Protein AF-A0A318HGS6-F1 (afdb_monomer_lite)

Sequence (85 aa):
MTTGSGNLNVRAQPSTSAQLLGTIRNGTKIVITCFVHGQVFVGGPFGGSSDIWNKREGAGYVTDRMLDTGSDEPVVPPCPAADAR

InterPro domains:
  IPR003646 SH3-like domain, bacterial-type [PF08239] (6-38)

Structure (mmCIF, N/CA/C/O backbone):
data_AF-A0A318HGS6-F1
#
_entry.id   AF-A0A318HGS6-F1
#
loop_
_atom_site.group_PDB
_atom_site.id
_atom_site.type_symbol
_atom_site.label_atom_id
_atom_site.label_alt_id
_atom_site.label_comp_id
_atom_site.label_asym_id
_atom_site.label_entity_id
_atom_site.label_seq_id
_atom_site.pdbx_PDB_ins_code
_atom_site.Cartn_x
_atom_site.Cartn_y
_atom_site.Cartn_z
_atom_site.occupancy
_atom_site.B_iso_or_equiv
_atom_site.auth_seq_id
_atom_site.auth_comp_id
_atom_site.auth_asym_id
_atom_site.auth_atom_id
_atom_site.pdbx_PDB_model_num
ATOM 1 N N . MET A 1 1 ? 3.885 7.465 9.203 1.00 54.22 1 MET A N 1
ATOM 2 C CA . MET A 1 1 ? 3.598 7.372 7.764 1.00 54.22 1 MET A CA 1
ATOM 3 C C . MET A 1 1 ? 2.403 8.244 7.416 1.00 54.22 1 MET A C 1
ATOM 5 O O . MET A 1 1 ? 1.347 8.090 8.029 1.00 54.22 1 MET A O 1
ATOM 9 N N . THR A 1 2 ? 2.578 9.169 6.486 1.00 55.69 2 THR A N 1
ATOM 10 C CA . THR A 1 2 ? 1.526 9.913 5.792 1.00 55.69 2 THR A CA 1
ATOM 11 C C . THR A 1 2 ? 1.323 9.309 4.408 1.00 55.69 2 THR A C 1
ATOM 13 O O . THR A 1 2 ? 2.157 8.571 3.906 1.00 55.69 2 THR A O 1
ATOM 16 N N . THR A 1 3 ? 0.187 9.552 3.778 1.00 58.47 3 THR A N 1
ATOM 17 C CA . THR A 1 3 ? -0.019 9.187 2.371 1.00 58.47 3 THR A CA 1
ATOM 18 C C . THR A 1 3 ? 0.556 10.305 1.493 1.00 58.47 3 THR A C 1
ATOM 20 O O . THR A 1 3 ? 0.442 11.475 1.860 1.00 58.47 3 THR A O 1
ATOM 23 N N . GLY A 1 4 ? 1.216 9.983 0.377 1.00 58.84 4 GLY A N 1
ATOM 24 C CA . GLY A 1 4 ? 1.721 10.976 -0.581 1.00 58.84 4 GLY A CA 1
ATOM 25 C C . GLY A 1 4 ? 0.609 11.513 -1.501 1.00 58.84 4 GLY A C 1
ATOM 26 O O . GLY A 1 4 ? -0.554 11.151 -1.315 1.00 58.84 4 GLY A O 1
ATOM 27 N N . SER A 1 5 ? 0.921 12.439 -2.422 1.00 57.34 5 SER A N 1
ATOM 28 C CA . SER A 1 5 ? -0.093 13.254 -3.123 1.00 57.34 5 SER A CA 1
ATOM 29 C C . SER A 1 5 ? -1.231 12.418 -3.743 1.00 57.34 5 SER A C 1
ATOM 31 O O . SER A 1 5 ? -1.008 11.460 -4.482 1.00 57.34 5 SER A O 1
ATOM 33 N N . GLY A 1 6 ? -2.475 12.785 -3.410 1.00 67.19 6 GLY A N 1
ATOM 34 C CA . GLY A 1 6 ? -3.690 12.059 -3.802 1.00 67.19 6 GLY A CA 1
ATOM 35 C C . GLY A 1 6 ? -4.282 11.159 -2.708 1.00 67.19 6 GLY A C 1
ATOM 36 O O . GLY A 1 6 ? -3.751 11.029 -1.606 1.00 67.19 6 GLY A O 1
ATOM 37 N N . ASN A 1 7 ? -5.443 10.565 -2.998 1.00 74.69 7 ASN A N 1
ATOM 38 C CA . ASN A 1 7 ? -6.081 9.596 -2.105 1.00 74.69 7 ASN A CA 1
ATOM 39 C C . ASN A 1 7 ? -5.403 8.225 -2.247 1.00 74.69 7 ASN A C 1
ATOM 41 O O . ASN A 1 7 ? -5.202 7.735 -3.358 1.00 74.69 7 ASN A O 1
ATOM 45 N N . LEU A 1 8 ? -5.094 7.582 -1.123 1.00 84.00 8 LEU A N 1
ATOM 46 C CA . LEU A 1 8 ? -4.523 6.240 -1.085 1.00 84.00 8 LEU A CA 1
ATOM 47 C C . LEU A 1 8 ? -5.626 5.185 -1.145 1.00 84.00 8 LE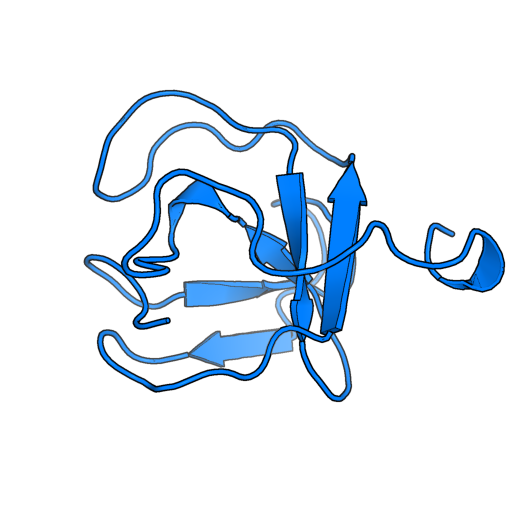U A C 1
ATOM 49 O O . LEU A 1 8 ? -6.463 5.095 -0.249 1.00 84.00 8 LEU A O 1
ATOM 53 N N . ASN A 1 9 ? -5.602 4.358 -2.183 1.00 89.62 9 ASN A N 1
ATOM 54 C CA . ASN A 1 9 ? -6.551 3.263 -2.356 1.00 89.62 9 ASN A CA 1
ATOM 55 C C . ASN A 1 9 ? -6.221 2.088 -1.429 1.00 89.62 9 ASN A C 1
ATOM 57 O O . ASN A 1 9 ? -5.103 1.576 -1.455 1.00 89.62 9 ASN A O 1
ATOM 61 N N . VAL A 1 10 ? -7.221 1.624 -0.680 1.00 90.56 10 VAL A N 1
ATOM 62 C CA . VAL A 1 10 ? -7.174 0.386 0.104 1.00 90.56 10 VAL A CA 1
ATOM 63 C C . VAL A 1 10 ? -7.770 -0.737 -0.734 1.00 90.56 10 VAL A C 1
ATOM 65 O O . VAL A 1 10 ? -8.934 -0.677 -1.131 1.00 90.56 10 VAL A O 1
ATOM 68 N N . ARG A 1 11 ? -6.972 -1.760 -1.016 1.00 94.12 11 ARG A N 1
ATOM 69 C CA . ARG A 1 11 ? -7.322 -2.901 -1.866 1.00 94.12 11 ARG A CA 1
ATOM 70 C C . ARG A 1 11 ? -7.552 -4.149 -1.022 1.00 94.12 11 ARG A C 1
ATOM 72 O O . ARG A 1 11 ? -6.896 -4.329 -0.004 1.00 94.12 11 ARG A O 1
ATOM 79 N N . ALA A 1 12 ? -8.445 -5.036 -1.448 1.00 89.81 12 ALA A N 1
ATOM 80 C CA . ALA A 1 12 ? -8.694 -6.298 -0.742 1.00 89.81 12 ALA A CA 1
ATOM 81 C C . ALA A 1 12 ? -7.527 -7.298 -0.830 1.00 89.81 12 ALA A C 1
ATOM 83 O O . ALA A 1 12 ? -7.398 -8.163 0.028 1.00 89.81 12 ALA A O 1
ATOM 84 N N . GLN A 1 13 ? -6.694 -7.172 -1.863 1.00 91.12 13 GLN A N 1
ATOM 85 C CA . GLN A 1 13 ? -5.544 -8.025 -2.174 1.00 91.12 13 GLN A CA 1
ATOM 86 C C . GLN A 1 13 ? -4.385 -7.139 -2.664 1.00 91.12 13 GLN A C 1
ATOM 88 O O . GLN A 1 13 ? -4.650 -5.992 -3.050 1.00 91.12 13 GLN A O 1
ATOM 93 N N . PRO A 1 14 ? -3.125 -7.617 -2.672 1.00 90.69 14 PRO A N 1
ATOM 94 C CA . PRO A 1 14 ? -1.958 -6.827 -3.073 1.00 90.69 14 PRO A CA 1
ATOM 95 C C . PRO A 1 14 ? -1.885 -6.653 -4.604 1.00 90.69 14 PRO A C 1
ATOM 97 O O . PRO A 1 14 ? -1.000 -7.162 -5.289 1.00 90.69 14 PRO A O 1
ATOM 100 N N . SER A 1 15 ? -2.884 -5.974 -5.169 1.00 89.50 15 SER A N 1
ATOM 101 C CA . SER A 1 15 ? -3.065 -5.772 -6.604 1.00 89.50 15 SER A CA 1
ATOM 102 C C . SER A 1 15 ? -3.898 -4.522 -6.902 1.00 89.50 15 SER A C 1
ATOM 104 O O . SER A 1 15 ? -4.862 -4.207 -6.203 1.00 89.50 15 SER A O 1
ATOM 106 N N . THR A 1 16 ? -3.577 -3.812 -7.990 1.00 88.50 16 THR A N 1
ATOM 107 C CA . THR A 1 16 ? -4.378 -2.666 -8.458 1.00 88.50 16 THR A CA 1
ATOM 108 C C . THR A 1 16 ? -5.658 -3.076 -9.177 1.00 88.50 16 THR A C 1
ATOM 110 O O . THR A 1 16 ? -6.534 -2.235 -9.368 1.00 88.50 16 THR A O 1
ATOM 113 N N . SER A 1 17 ? -5.803 -4.346 -9.550 1.00 90.62 17 SER A N 1
ATOM 114 C CA . SER A 1 17 ? -7.062 -4.909 -10.050 1.00 90.62 17 SER A CA 1
ATOM 115 C C . SER A 1 17 ? -7.958 -5.459 -8.940 1.00 90.62 17 SER A C 1
ATOM 117 O O . SER A 1 17 ? -9.124 -5.749 -9.189 1.00 90.62 17 SER A O 1
ATOM 119 N N . ALA A 1 18 ? -7.451 -5.581 -7.710 1.00 91.75 18 ALA A N 1
ATOM 120 C CA . ALA A 1 18 ? -8.252 -6.052 -6.591 1.00 91.75 18 ALA A CA 1
ATOM 121 C C . ALA A 1 18 ? -9.357 -5.055 -6.215 1.00 91.75 18 ALA A C 1
ATOM 123 O O . ALA A 1 18 ? -9.233 -3.840 -6.431 1.00 91.75 18 ALA A O 1
ATOM 124 N N . GLN A 1 19 ? -10.414 -5.584 -5.593 1.00 92.62 19 GLN A N 1
ATOM 125 C CA . GLN A 1 19 ? -11.543 -4.802 -5.100 1.00 92.62 19 GLN A CA 1
ATOM 126 C C . GLN A 1 19 ? -11.059 -3.614 -4.262 1.00 92.62 19 GLN A C 1
ATOM 128 O O . GLN A 1 19 ? -10.255 -3.768 -3.338 1.00 92.62 19 GLN A O 1
ATOM 133 N N . LEU A 1 20 ? -11.566 -2.427 -4.593 1.00 92.56 20 LEU A N 1
ATOM 134 C CA . LEU A 1 20 ? -11.363 -1.225 -3.799 1.00 92.56 20 LEU A CA 1
ATOM 135 C C . LEU A 1 20 ? -12.252 -1.313 -2.555 1.00 92.56 20 LEU A C 1
ATOM 137 O O . LEU A 1 20 ? -13.475 -1.288 -2.660 1.00 92.56 20 LEU A O 1
ATOM 141 N N . LEU A 1 21 ? -11.629 -1.427 -1.387 1.00 90.81 21 LEU A N 1
ATOM 142 C CA . LEU A 1 21 ? -12.319 -1.414 -0.096 1.00 90.81 21 LEU A CA 1
ATOM 143 C C . LEU A 1 21 ? -12.584 0.013 0.391 1.00 90.81 21 LEU A C 1
ATOM 145 O O . LEU A 1 21 ? -13.493 0.242 1.182 1.00 90.81 21 LEU A O 1
ATOM 149 N N . GLY A 1 22 ? -11.791 0.975 -0.078 1.00 90.12 22 GLY A N 1
ATOM 150 C CA . GLY A 1 22 ? -11.982 2.383 0.234 1.00 90.12 22 GLY A CA 1
ATOM 151 C C . GLY A 1 22 ? -10.765 3.228 -0.104 1.00 90.12 22 GLY A C 1
ATOM 152 O O . GLY A 1 22 ? -9.809 2.763 -0.726 1.00 90.12 22 GLY A O 1
ATOM 153 N N . THR A 1 23 ? -10.801 4.483 0.333 1.00 88.81 23 THR A N 1
ATOM 154 C CA . THR A 1 23 ? -9.730 5.452 0.100 1.00 88.81 23 THR A CA 1
ATOM 155 C C . THR A 1 23 ? -9.374 6.194 1.377 1.00 88.81 23 THR A C 1
ATOM 157 O O . THR A 1 23 ? -10.258 6.629 2.113 1.00 88.81 23 THR A O 1
ATOM 160 N N . ILE A 1 24 ? -8.084 6.394 1.607 1.00 84.06 24 ILE A N 1
ATOM 161 C CA . ILE A 1 24 ? -7.538 7.165 2.720 1.00 84.06 24 ILE A CA 1
ATOM 162 C C . ILE A 1 24 ? -7.091 8.520 2.175 1.00 84.06 24 ILE A C 1
ATOM 164 O O . ILE A 1 24 ? -6.377 8.586 1.174 1.00 84.06 24 ILE A O 1
ATOM 168 N N . ARG A 1 25 ? -7.512 9.608 2.822 1.00 79.75 25 ARG A N 1
ATOM 169 C CA . ARG A 1 25 ? -7.136 10.966 2.403 1.00 79.75 25 ARG A CA 1
ATOM 170 C C . ARG A 1 25 ? -5.632 11.191 2.546 1.00 79.75 25 ARG A C 1
ATOM 172 O O . ARG A 1 25 ? -5.004 10.624 3.446 1.00 79.75 25 ARG A O 1
ATOM 179 N N . ASN A 1 26 ? -5.088 12.057 1.691 1.00 73.12 26 ASN A N 1
ATOM 180 C CA . ASN A 1 26 ? -3.716 12.547 1.806 1.00 73.12 26 ASN A CA 1
ATOM 181 C C . ASN A 1 26 ? -3.408 13.035 3.242 1.00 73.12 26 ASN A C 1
ATOM 183 O O . ASN A 1 26 ? -4.277 13.631 3.880 1.00 73.12 26 ASN A O 1
ATOM 187 N N . GLY A 1 27 ? -2.211 12.756 3.767 1.00 71.19 27 GLY A N 1
ATOM 188 C CA . GLY A 1 27 ? -1.786 13.218 5.097 1.00 71.19 27 GLY A CA 1
ATOM 189 C C . GLY A 1 27 ? -2.428 12.494 6.291 1.00 71.19 27 GLY A C 1
ATOM 190 O O . GLY A 1 27 ? -2.113 12.805 7.439 1.00 71.19 27 GLY A O 1
ATOM 191 N N . THR A 1 28 ? -3.297 11.505 6.058 1.00 75.06 28 THR A N 1
ATOM 192 C CA . THR A 1 28 ? -3.857 10.685 7.144 1.00 75.06 28 THR A CA 1
ATOM 193 C C . THR A 1 28 ? -2.777 9.770 7.716 1.00 75.06 28 THR A C 1
ATOM 195 O O . THR A 1 28 ? -2.081 9.085 6.964 1.00 75.06 28 THR A O 1
ATOM 198 N N . LYS A 1 29 ? -2.663 9.713 9.048 1.00 74.94 29 LYS A N 1
ATOM 199 C CA . LYS A 1 29 ? -1.811 8.725 9.719 1.00 74.94 29 LYS A CA 1
ATOM 200 C C . LYS A 1 29 ? -2.436 7.341 9.606 1.00 74.94 29 LYS A C 1
ATOM 202 O O . LYS A 1 29 ? -3.605 7.160 9.941 1.00 74.94 29 LYS A O 1
ATOM 207 N N . ILE A 1 30 ? -1.644 6.368 9.176 1.00 76.81 30 ILE A N 1
ATOM 208 C CA . ILE A 1 30 ? -2.051 4.964 9.137 1.00 76.81 30 ILE A CA 1
ATOM 209 C C . ILE A 1 30 ? -1.068 4.098 9.912 1.00 76.81 30 ILE A C 1
ATOM 211 O O . ILE A 1 30 ? 0.125 4.398 9.963 1.00 76.81 30 ILE A O 1
ATOM 215 N N . VAL A 1 31 ? -1.592 3.022 10.494 1.00 81.19 31 VAL A N 1
ATOM 216 C CA . VAL A 1 31 ? -0.799 1.955 11.103 1.00 81.19 31 VAL A CA 1
ATOM 217 C C . VAL A 1 31 ? -0.657 0.837 10.083 1.00 81.19 31 VAL A C 1
ATOM 219 O O . VAL A 1 31 ? -1.647 0.381 9.504 1.00 81.19 31 VAL A O 1
ATOM 222 N N . ILE A 1 32 ? 0.585 0.428 9.858 1.00 84.50 32 ILE A N 1
ATOM 223 C CA . ILE A 1 32 ? 0.949 -0.696 9.004 1.00 84.50 32 ILE A CA 1
ATOM 224 C C . ILE A 1 32 ? 1.500 -1.777 9.912 1.00 84.50 32 ILE A C 1
ATOM 226 O O . ILE A 1 32 ? 2.274 -1.486 10.820 1.00 84.50 32 ILE A O 1
ATOM 230 N N . THR A 1 33 ? 1.057 -3.006 9.693 1.00 86.75 33 THR A N 1
ATOM 231 C CA . THR A 1 33 ? 1.434 -4.149 10.525 1.00 86.75 33 THR A CA 1
ATOM 232 C C . THR A 1 33 ? 2.528 -4.978 9.877 1.00 86.75 33 THR A C 1
ATOM 234 O O . THR A 1 33 ? 3.411 -5.470 10.570 1.00 86.75 33 THR A O 1
ATOM 237 N N . CYS A 1 34 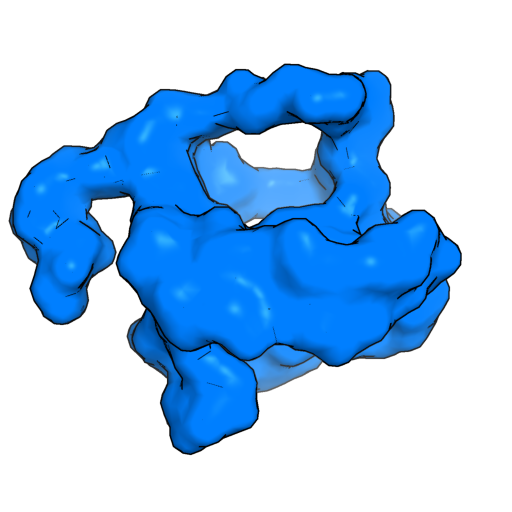? 2.468 -5.147 8.556 1.00 88.69 34 CYS A N 1
ATOM 238 C CA . CYS A 1 34 ? 3.422 -5.953 7.809 1.00 88.69 34 CYS A CA 1
ATOM 239 C C . CYS A 1 34 ? 3.343 -5.674 6.302 1.00 88.69 34 CYS A C 1
ATOM 241 O O . CYS A 1 34 ? 2.401 -5.019 5.850 1.00 88.69 34 CYS A O 1
ATOM 243 N N . PHE A 1 35 ? 4.297 -6.184 5.521 1.00 89.25 35 PHE A N 1
ATOM 244 C CA . PHE A 1 35 ? 4.289 -6.073 4.057 1.00 89.25 35 PHE A CA 1
ATOM 245 C C . PHE A 1 35 ? 4.204 -7.432 3.346 1.00 89.25 35 PHE A C 1
ATOM 247 O O . PHE A 1 35 ? 4.607 -8.463 3.884 1.00 89.25 35 PHE A O 1
ATOM 254 N N . VAL A 1 36 ? 3.699 -7.425 2.112 1.00 90.12 36 VAL A N 1
ATOM 255 C CA . VAL A 1 36 ? 3.685 -8.566 1.183 1.00 90.12 36 VAL A CA 1
ATOM 256 C C . VAL A 1 36 ? 4.161 -8.131 -0.200 1.00 90.12 36 VAL A C 1
ATOM 258 O O . VAL A 1 36 ? 4.022 -6.964 -0.570 1.00 90.12 36 VAL A O 1
ATOM 261 N N . HIS A 1 37 ? 4.671 -9.083 -0.980 1.00 90.38 37 HIS A N 1
ATOM 262 C CA . HIS A 1 37 ? 4.905 -8.893 -2.411 1.00 90.38 37 HIS A CA 1
ATOM 263 C C . HIS A 1 37 ? 3.630 -9.213 -3.196 1.00 90.38 37 HIS A C 1
ATOM 265 O O . HIS A 1 37 ? 2.934 -10.184 -2.897 1.00 90.38 37 HIS A O 1
ATOM 271 N N . GLY A 1 38 ? 3.320 -8.403 -4.204 1.00 90.38 38 GLY A N 1
ATOM 272 C CA . GLY A 1 38 ? 2.140 -8.577 -5.044 1.00 90.38 38 GLY A CA 1
ATOM 273 C C . GLY A 1 38 ? 2.326 -8.009 -6.441 1.00 90.38 38 GLY A C 1
ATOM 274 O O . GLY A 1 38 ? 3.410 -8.052 -7.016 1.00 90.38 38 GLY A O 1
ATOM 275 N N . GLN A 1 39 ? 1.254 -7.473 -7.020 1.00 92.31 39 GLN A N 1
ATOM 276 C CA . GLN A 1 39 ? 1.335 -6.850 -8.336 1.00 92.31 39 GLN A CA 1
ATOM 277 C C . GLN A 1 39 ? 2.272 -5.639 -8.294 1.00 92.31 39 GLN A C 1
ATOM 279 O O . GLN A 1 39 ? 2.108 -4.764 -7.442 1.00 92.31 39 GLN A O 1
ATOM 284 N N . VAL A 1 40 ? 3.173 -5.533 -9.272 1.00 91.06 40 VAL A N 1
ATOM 285 C CA . VAL A 1 40 ? 3.984 -4.327 -9.468 1.00 91.06 40 VAL A CA 1
ATOM 286 C C . VAL A 1 40 ? 3.062 -3.126 -9.694 1.00 91.06 40 VAL A C 1
ATOM 288 O O . VAL A 1 40 ? 2.299 -3.067 -10.662 1.00 91.06 40 VAL A O 1
ATOM 291 N N . PHE A 1 41 ? 3.140 -2.159 -8.789 1.00 88.94 41 PHE A N 1
ATOM 292 C CA . PHE A 1 41 ? 2.552 -0.840 -8.941 1.00 88.94 41 PHE A CA 1
ATOM 293 C C . PHE A 1 41 ? 3.576 0.092 -9.588 1.00 88.94 41 PHE A C 1
ATOM 295 O O . PHE A 1 41 ? 4.730 0.130 -9.168 1.00 88.94 41 PHE A O 1
ATOM 302 N N . VAL A 1 42 ? 3.151 0.871 -10.584 1.00 86.69 42 VAL A N 1
ATOM 303 C CA . VAL A 1 42 ? 3.981 1.877 -11.262 1.00 86.69 42 VAL A CA 1
ATOM 304 C C . VAL A 1 42 ? 3.341 3.249 -11.077 1.00 86.69 42 VAL A C 1
ATOM 306 O O . VAL A 1 42 ? 2.140 3.404 -11.298 1.00 86.69 42 VAL A O 1
ATOM 309 N N . GLY A 1 43 ? 4.137 4.248 -10.695 1.00 83.19 43 GLY A N 1
ATOM 310 C CA . GLY A 1 43 ? 3.701 5.634 -10.529 1.00 83.19 43 GLY A CA 1
ATOM 311 C C . GLY A 1 43 ? 3.816 6.126 -9.090 1.00 83.19 43 GLY A C 1
ATOM 312 O O . GLY A 1 43 ? 4.790 5.837 -8.404 1.00 83.19 43 GLY A O 1
ATOM 313 N N . GLY A 1 44 ? 2.826 6.894 -8.638 1.00 76.94 44 GLY A N 1
ATOM 314 C CA . GLY A 1 44 ? 2.802 7.488 -7.304 1.00 76.94 44 GLY A CA 1
ATOM 315 C C . GLY A 1 44 ? 3.680 8.741 -7.148 1.00 76.94 44 GLY A C 1
ATOM 316 O O . GLY A 1 44 ? 4.419 9.114 -8.060 1.00 76.94 44 GLY A O 1
ATOM 317 N N . PRO A 1 45 ? 3.585 9.407 -5.989 1.00 73.94 45 PRO A N 1
ATOM 318 C CA . PRO A 1 45 ? 4.112 10.751 -5.747 1.00 73.94 45 PRO A CA 1
ATOM 319 C C . PRO A 1 45 ? 5.623 10.891 -5.921 1.00 73.94 45 PRO A C 1
ATOM 321 O O . PRO A 1 45 ? 6.083 11.987 -6.222 1.00 73.94 45 PRO A O 1
ATOM 324 N N . PHE A 1 46 ? 6.388 9.807 -5.758 1.00 69.81 46 PHE A N 1
ATOM 325 C CA . PHE A 1 46 ? 7.849 9.854 -5.863 1.00 69.81 46 PHE A CA 1
ATOM 326 C C . PHE A 1 46 ? 8.404 9.145 -7.136 1.00 69.81 46 PHE A C 1
ATOM 328 O O . PHE A 1 46 ? 9.616 9.034 -7.280 1.00 69.81 46 PHE A O 1
ATOM 335 N N . GLY A 1 47 ? 7.549 8.640 -8.050 1.00 71.81 47 GLY A N 1
ATOM 336 C CA . GLY A 1 47 ? 7.927 8.008 -9.340 1.00 71.81 47 GLY A CA 1
ATOM 337 C C . GLY A 1 47 ? 8.556 6.590 -9.308 1.00 71.81 47 GLY A C 1
ATOM 338 O O . GLY A 1 47 ? 9.121 6.151 -8.321 1.00 71.81 47 GLY A O 1
ATOM 339 N N . GLY A 1 48 ? 8.490 5.808 -10.390 1.00 82.88 48 GLY A N 1
ATOM 340 C CA . GLY A 1 48 ? 9.072 4.445 -10.442 1.00 82.88 48 GLY A CA 1
ATOM 341 C C . GLY A 1 48 ? 8.082 3.323 -10.107 1.00 82.88 48 GLY A C 1
ATOM 342 O O . GLY A 1 48 ? 6.878 3.491 -10.301 1.00 82.88 48 GLY A O 1
ATOM 343 N N . SER A 1 49 ? 8.579 2.167 -9.654 1.00 87.56 49 SER A N 1
ATOM 344 C CA . SER A 1 49 ? 7.774 0.953 -9.455 1.00 87.56 49 SER A CA 1
ATOM 345 C C . SER A 1 49 ? 8.110 0.204 -8.169 1.00 87.56 49 SER A C 1
ATOM 347 O O . SER A 1 49 ? 9.270 0.173 -7.772 1.00 87.56 49 SER A O 1
ATOM 349 N N . SER A 1 50 ? 7.112 -0.435 -7.558 1.00 86.50 50 SER A N 1
ATOM 350 C CA . SER A 1 50 ? 7.281 -1.309 -6.392 1.00 86.50 50 SER A CA 1
ATOM 351 C C . SER A 1 50 ? 6.258 -2.443 -6.428 1.00 86.50 50 SER A C 1
ATOM 353 O O . SER A 1 50 ? 5.099 -2.227 -6.784 1.00 86.50 50 SER A O 1
ATOM 355 N N . ASP A 1 51 ? 6.678 -3.651 -6.074 1.00 90.12 51 ASP A N 1
ATOM 356 C CA . ASP A 1 51 ? 5.811 -4.808 -5.841 1.00 90.12 51 ASP A CA 1
ATOM 357 C C . ASP A 1 51 ? 5.424 -4.956 -4.361 1.00 90.12 51 ASP A C 1
ATOM 359 O O . ASP A 1 51 ? 4.745 -5.916 -4.000 1.00 90.12 51 ASP A O 1
ATOM 363 N N . ILE A 1 52 ? 5.817 -3.999 -3.515 1.00 89.00 52 ILE A N 1
ATOM 364 C CA . ILE A 1 52 ? 5.544 -4.005 -2.081 1.00 89.00 52 ILE A CA 1
ATOM 365 C C . ILE A 1 52 ? 4.149 -3.438 -1.805 1.00 89.00 52 ILE A C 1
ATOM 367 O O . ILE A 1 52 ? 3.786 -2.315 -2.186 1.00 89.00 52 ILE A O 1
ATOM 371 N N . TRP A 1 53 ? 3.373 -4.229 -1.071 1.00 90.38 53 TRP A N 1
ATOM 372 C CA . TRP A 1 53 ? 2.061 -3.880 -0.554 1.00 90.38 53 TRP A CA 1
ATOM 373 C C . TRP A 1 53 ? 2.065 -3.975 0.961 1.00 90.38 53 TRP A C 1
ATOM 375 O O . TRP A 1 53 ? 2.339 -5.018 1.546 1.00 90.38 53 TRP A O 1
ATOM 385 N N . ASN A 1 54 ? 1.705 -2.879 1.605 1.00 88.75 54 ASN A N 1
ATOM 386 C CA . ASN A 1 54 ? 1.641 -2.777 3.045 1.00 88.75 54 ASN A CA 1
ATOM 387 C C . ASN A 1 54 ? 0.238 -3.135 3.546 1.00 88.75 54 ASN A C 1
ATOM 389 O O . ASN A 1 54 ? -0.763 -2.570 3.091 1.00 88.75 54 ASN A O 1
ATOM 393 N N . LYS A 1 55 ? 0.159 -4.056 4.505 1.00 88.81 55 LYS A N 1
ATOM 394 C CA . LYS A 1 55 ? -1.073 -4.429 5.200 1.00 88.81 55 LYS A CA 1
ATOM 395 C C . LYS A 1 55 ? -1.302 -3.488 6.375 1.00 88.81 55 LYS A C 1
ATOM 397 O O . LYS A 1 55 ? -0.413 -3.257 7.194 1.00 88.81 55 LYS A O 1
ATOM 402 N N . ARG A 1 56 ? -2.506 -2.929 6.450 1.00 86.75 56 ARG A N 1
ATOM 403 C CA . ARG A 1 56 ? -2.912 -2.049 7.550 1.00 86.75 56 ARG A CA 1
ATOM 404 C C . ARG A 1 56 ? -3.463 -2.856 8.718 1.00 86.75 56 ARG A C 1
ATOM 406 O O . ARG A 1 56 ? -3.969 -3.956 8.522 1.00 86.75 56 ARG A O 1
ATOM 413 N N . GLU A 1 57 ? -3.451 -2.260 9.906 1.00 78.06 57 GLU A N 1
ATOM 414 C CA . GLU A 1 57 ? -4.244 -2.775 11.024 1.00 78.06 57 GLU A CA 1
ATOM 415 C C . GLU A 1 57 ? -5.730 -2.840 10.608 1.00 78.06 57 GLU A C 1
ATOM 417 O O . GLU A 1 57 ? -6.315 -1.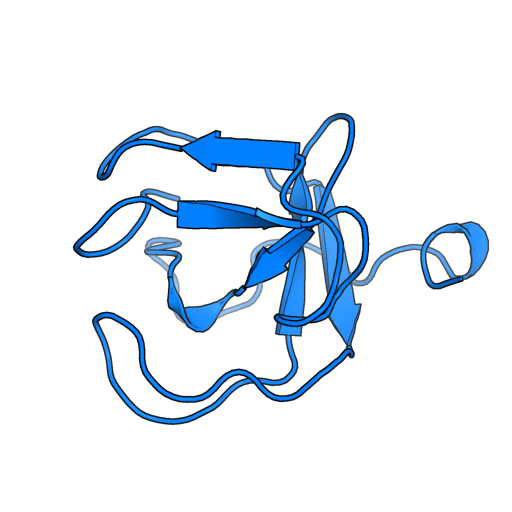841 10.171 1.00 78.06 57 GLU A O 1
ATOM 422 N N . GLY A 1 58 ? -6.316 -4.040 10.660 1.00 76.69 58 GLY A N 1
ATOM 423 C CA . GLY A 1 58 ? -7.622 -4.348 10.073 1.00 76.69 58 GLY A CA 1
ATOM 424 C C . GLY A 1 58 ? -7.522 -4.986 8.681 1.00 76.69 58 GLY A C 1
ATOM 425 O O . GLY A 1 58 ? -6.688 -5.858 8.441 1.00 76.69 58 GLY A O 1
ATOM 426 N N . ALA A 1 59 ? -8.422 -4.601 7.770 1.00 79.88 59 ALA A N 1
ATOM 427 C CA . ALA A 1 59 ? -8.515 -5.189 6.435 1.00 79.88 59 ALA A CA 1
ATOM 428 C C . ALA A 1 59 ? -7.883 -4.302 5.351 1.00 79.88 59 ALA A C 1
ATOM 430 O O . ALA A 1 59 ? -8.097 -3.085 5.301 1.00 79.88 59 ALA A O 1
ATOM 431 N N . GLY A 1 60 ? -7.186 -4.957 4.423 1.00 89.31 60 GLY A N 1
ATOM 432 C CA . GLY A 1 60 ? -6.761 -4.384 3.153 1.00 89.31 60 GLY A CA 1
ATOM 433 C C . GLY A 1 60 ? -5.295 -3.962 3.068 1.00 89.31 60 GLY A C 1
ATOM 434 O O . GLY A 1 60 ? -4.583 -3.793 4.060 1.00 89.31 60 GLY A O 1
ATOM 435 N N . TYR A 1 61 ? -4.882 -3.777 1.821 1.00 90.88 61 TYR A N 1
ATOM 436 C CA . TYR A 1 61 ? -3.522 -3.520 1.381 1.00 90.88 61 TYR A CA 1
ATOM 437 C C . TYR A 1 61 ? -3.431 -2.156 0.711 1.00 90.88 61 TYR A C 1
ATOM 439 O O . TYR A 1 61 ? -4.338 -1.731 -0.009 1.00 90.88 61 TYR A O 1
ATOM 447 N N . VAL A 1 62 ? -2.313 -1.478 0.922 1.00 89.56 62 VAL A N 1
ATOM 448 C CA . VAL A 1 62 ? -1.987 -0.208 0.280 1.00 89.56 62 VAL A CA 1
ATOM 449 C C . VAL A 1 62 ? -0.609 -0.313 -0.356 1.00 89.56 62 VAL A C 1
ATOM 451 O O . VAL A 1 62 ? 0.283 -0.951 0.194 1.00 89.56 62 VAL A O 1
ATOM 454 N N . THR A 1 63 ? -0.423 0.284 -1.528 1.00 88.19 63 THR A N 1
ATOM 455 C CA . THR A 1 63 ? 0.892 0.256 -2.181 1.00 88.19 63 THR A CA 1
ATOM 456 C C . THR A 1 63 ? 1.888 1.117 -1.411 1.00 88.19 63 THR A C 1
ATOM 458 O O . THR A 1 63 ? 1.573 2.244 -1.016 1.00 88.19 63 THR A O 1
ATOM 461 N N . ASP A 1 64 ? 3.095 0.587 -1.231 1.00 82.75 64 ASP A N 1
ATOM 462 C CA . ASP A 1 64 ? 4.210 1.283 -0.591 1.00 82.75 64 ASP A CA 1
ATOM 463 C C . ASP A 1 64 ? 4.556 2.607 -1.282 1.00 82.75 64 ASP A C 1
ATOM 465 O O . ASP A 1 64 ? 4.798 3.630 -0.652 1.00 82.75 64 ASP A O 1
ATOM 469 N N . ARG A 1 65 ? 4.398 2.637 -2.605 1.00 83.56 65 ARG A N 1
ATOM 470 C CA . ARG A 1 65 ? 4.714 3.783 -3.458 1.00 83.56 65 ARG A CA 1
ATOM 471 C C . ARG A 1 65 ? 3.926 5.060 -3.148 1.00 83.56 65 ARG A C 1
ATOM 473 O O . ARG A 1 65 ? 4.320 6.142 -3.590 1.00 83.56 65 ARG A O 1
ATOM 480 N N . MET A 1 66 ? 2.803 4.933 -2.446 1.00 79.62 66 MET A N 1
ATOM 481 C CA . MET A 1 66 ? 1.907 6.029 -2.067 1.00 79.62 66 MET A CA 1
ATOM 482 C C . MET A 1 66 ? 2.040 6.409 -0.587 1.00 79.62 66 MET A C 1
ATOM 484 O O . MET A 1 66 ? 1.250 7.218 -0.096 1.00 79.62 66 MET A O 1
ATOM 488 N N . LEU A 1 67 ? 2.996 5.825 0.131 1.00 76.56 67 LEU A N 1
ATOM 489 C CA . LEU A 1 67 ? 3.259 6.112 1.530 1.00 76.56 67 LEU A CA 1
ATOM 490 C C . LEU A 1 67 ? 4.508 6.969 1.656 1.00 76.56 67 LEU A C 1
ATOM 492 O O . LEU A 1 67 ? 5.557 6.679 1.100 1.00 76.56 67 LEU A O 1
ATOM 496 N N . ASP A 1 68 ? 4.365 8.036 2.414 1.00 72.50 68 ASP A N 1
ATOM 497 C CA . ASP A 1 68 ? 5.453 8.786 3.000 1.00 72.50 68 ASP A CA 1
ATOM 498 C C . ASP A 1 68 ? 5.670 8.228 4.407 1.00 72.50 68 ASP A C 1
ATOM 500 O O . ASP A 1 68 ? 5.012 8.595 5.383 1.00 72.50 68 ASP A O 1
ATOM 504 N N . THR A 1 69 ? 6.525 7.224 4.509 1.00 63.28 69 THR A N 1
ATOM 505 C CA . THR A 1 69 ? 6.835 6.551 5.771 1.00 63.28 69 THR A CA 1
ATOM 506 C C . THR A 1 69 ? 7.714 7.404 6.685 1.00 63.28 69 THR A C 1
ATOM 508 O O . THR A 1 69 ? 7.771 7.116 7.883 1.00 63.28 69 THR A O 1
ATOM 511 N N . GLY A 1 70 ? 8.319 8.479 6.162 1.00 56.16 70 GLY A N 1
ATOM 512 C CA . GLY A 1 70 ? 9.357 9.261 6.833 1.00 56.16 70 GLY A CA 1
ATOM 513 C C . GLY A 1 70 ? 10.691 8.514 6.978 1.00 56.16 70 GLY A C 1
ATOM 514 O O . GLY A 1 70 ? 11.542 8.954 7.745 1.00 56.16 70 GLY A O 1
ATOM 515 N N . SER A 1 71 ? 10.855 7.374 6.296 1.00 51.47 71 SER A N 1
ATOM 516 C CA . SER A 1 71 ? 12.060 6.539 6.292 1.00 51.47 71 SER A CA 1
ATOM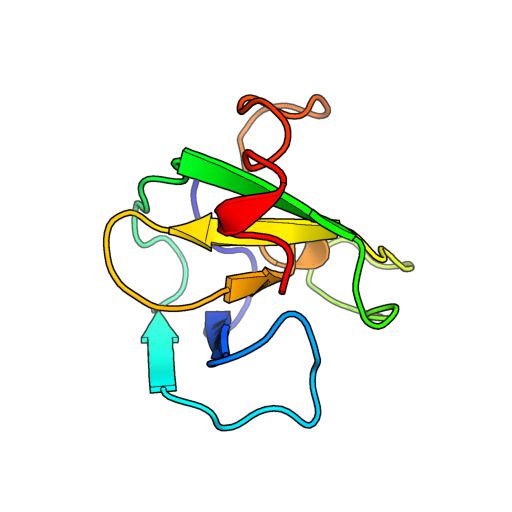 517 C C . SER A 1 71 ? 12.137 5.751 4.982 1.00 51.47 71 SER A C 1
ATOM 519 O O . SER A 1 71 ? 11.127 5.205 4.545 1.00 51.47 71 SER A O 1
ATOM 521 N N . ASP A 1 72 ? 13.325 5.665 4.383 1.00 50.72 72 ASP A N 1
ATOM 522 C CA . ASP A 1 72 ? 13.574 4.877 3.166 1.00 50.72 72 ASP A CA 1
ATOM 523 C C . ASP A 1 72 ? 13.619 3.352 3.425 1.00 50.72 72 ASP A C 1
ATOM 525 O O . ASP A 1 72 ? 13.731 2.569 2.482 1.00 50.72 72 ASP A O 1
ATOM 529 N N . GLU A 1 73 ? 13.522 2.908 4.686 1.00 56.72 73 GLU A N 1
ATOM 530 C CA . GLU A 1 73 ? 13.508 1.492 5.070 1.00 56.72 73 GLU A CA 1
ATOM 531 C C . GLU A 1 73 ? 12.090 0.996 5.421 1.00 56.72 73 GLU A C 1
ATOM 533 O O . GLU A 1 73 ? 11.267 1.762 5.943 1.00 56.72 73 GLU A O 1
ATOM 538 N N . PRO A 1 74 ? 11.784 -0.303 5.210 1.00 57.97 74 PRO A N 1
ATOM 539 C CA . PRO A 1 74 ? 10.559 -0.904 5.716 1.00 57.97 74 PRO A CA 1
ATOM 540 C C . PRO A 1 74 ? 10.542 -0.810 7.241 1.00 57.97 74 PRO A C 1
ATOM 542 O O . PRO A 1 74 ? 11.267 -1.513 7.939 1.00 57.97 74 PRO A O 1
ATOM 545 N N . VAL A 1 75 ? 9.670 0.031 7.785 1.00 67.56 75 VAL A N 1
ATOM 546 C CA . VAL A 1 75 ? 9.511 0.142 9.246 1.00 67.56 75 VAL A CA 1
ATOM 547 C C . VAL A 1 75 ? 8.653 -0.993 9.832 1.00 67.56 75 VAL A C 1
ATOM 549 O O . VAL A 1 75 ? 8.297 -0.956 11.008 1.00 67.56 75 VAL A O 1
ATOM 552 N N . VAL A 1 76 ? 8.290 -1.992 9.014 1.00 79.88 76 VAL A N 1
ATOM 553 C CA . VAL A 1 76 ? 7.476 -3.159 9.385 1.00 79.88 76 VAL A CA 1
ATOM 554 C C . VAL A 1 76 ? 8.063 -4.459 8.812 1.00 79.88 76 VAL A C 1
ATOM 556 O O . VAL A 1 76 ? 8.646 -4.438 7.727 1.00 79.88 76 VAL A O 1
ATOM 559 N N . PRO A 1 77 ? 7.902 -5.606 9.500 1.00 85.94 77 PRO A N 1
ATOM 560 C CA . PRO A 1 77 ? 8.357 -6.909 9.008 1.00 85.94 77 PRO A CA 1
ATOM 561 C C . PRO A 1 77 ? 7.459 -7.468 7.881 1.00 85.94 77 PRO A C 1
ATOM 563 O O . PRO A 1 77 ? 6.341 -6.984 7.678 1.00 85.94 77 PRO A O 1
ATOM 566 N N . PRO A 1 78 ? 7.894 -8.517 7.155 1.00 86.38 78 PRO A N 1
ATOM 567 C CA . PRO A 1 78 ? 7.029 -9.231 6.213 1.00 86.38 78 PRO A CA 1
ATOM 568 C C . PRO A 1 78 ? 5.838 -9.878 6.932 1.00 86.38 78 PRO A C 1
ATOM 570 O O . PRO A 1 78 ? 5.951 -10.303 8.085 1.00 86.38 78 PRO A O 1
ATOM 573 N N . CYS A 1 79 ? 4.687 -9.968 6.260 1.00 86.19 79 CYS A N 1
ATOM 574 C CA . CYS A 1 79 ? 3.513 -10.620 6.834 1.00 86.19 79 CYS A CA 1
ATOM 575 C C . CYS A 1 79 ? 3.784 -12.116 7.035 1.00 86.19 79 CYS A C 1
ATOM 577 O O . CYS A 1 79 ? 4.439 -12.744 6.196 1.00 86.19 79 CYS A O 1
ATOM 579 N N . PRO A 1 80 ? 3.270 -12.720 8.122 1.00 80.94 80 PRO A N 1
ATOM 580 C CA . PRO A 1 80 ? 3.365 -14.161 8.300 1.00 80.94 80 PRO A CA 1
ATOM 581 C C . PRO A 1 80 ? 2.727 -14.873 7.100 1.00 80.94 80 PRO A C 1
ATOM 583 O O . PRO A 1 80 ? 1.744 -14.395 6.543 1.00 80.94 80 PRO A O 1
ATOM 586 N N . ALA A 1 81 ? 3.250 -16.038 6.712 1.00 63.38 81 ALA A N 1
ATOM 587 C CA . ALA A 1 81 ? 2.818 -16.755 5.503 1.00 63.38 81 ALA A CA 1
ATOM 588 C C . ALA A 1 81 ? 1.301 -17.058 5.439 1.00 63.38 81 ALA A C 1
ATOM 590 O O . ALA A 1 81 ? 0.760 -17.266 4.356 1.00 63.38 81 ALA A O 1
ATOM 591 N N . ALA A 1 82 ? 0.608 -17.058 6.583 1.00 60.06 82 ALA A N 1
ATOM 592 C CA . ALA A 1 82 ? -0.846 -17.197 6.673 1.00 60.06 82 ALA A CA 1
ATOM 593 C C . ALA A 1 82 ? -1.622 -15.985 6.117 1.00 60.06 82 ALA A C 1
ATOM 595 O O . ALA A 1 82 ? -2.760 -16.139 5.689 1.00 60.06 82 ALA A O 1
ATOM 596 N N . ASP A 1 83 ? -0.998 -14.809 6.102 1.00 57.03 83 ASP A N 1
ATOM 597 C CA . ASP A 1 83 ? -1.555 -13.543 5.620 1.00 57.03 83 ASP A CA 1
ATOM 598 C C . ASP A 1 83 ? -1.125 -13.201 4.184 1.00 57.03 83 ASP A C 1
ATOM 600 O O . ASP A 1 83 ? -1.581 -12.207 3.628 1.00 57.03 83 ASP A O 1
ATOM 604 N N . ALA A 1 84 ? -0.246 -14.010 3.585 1.00 50.34 84 ALA A N 1
ATOM 605 C CA . ALA A 1 84 ? 0.268 -13.830 2.226 1.00 50.34 84 ALA A CA 1
ATOM 606 C C . ALA A 1 84 ? -0.572 -14.552 1.147 1.00 50.34 84 ALA A C 1
ATOM 608 O O . ALA A 1 84 ? -0.126 -14.662 0.005 1.00 50.34 84 ALA A O 1
ATOM 609 N N . ARG A 1 85 ? -1.742 -15.090 1.515 1.00 47.84 85 ARG A N 1
ATOM 610 C CA . ARG A 1 85 ? -2.639 -15.861 0.640 1.00 47.84 85 ARG A CA 1
ATOM 6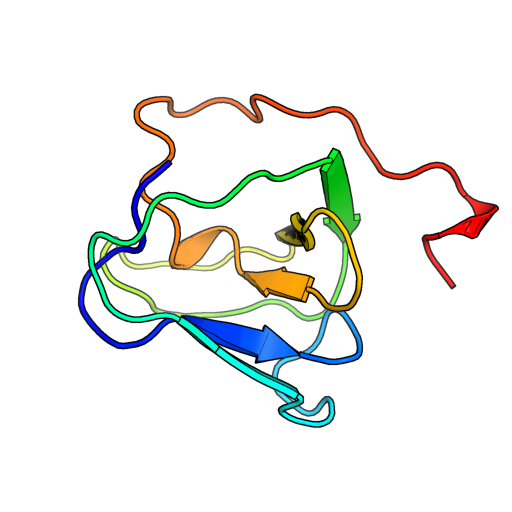11 C C . ARG A 1 85 ? -3.917 -15.113 0.290 1.00 47.84 85 ARG A C 1
ATOM 613 O O . ARG A 1 85 ? -4.466 -14.421 1.176 1.00 47.84 85 ARG A O 1
#

Organism: NCBI:txid39691

pLDDT: mean 79.09, std 12.81, range [47.84, 94.12]

Radius of gyration: 11.48 Å; chains: 1; bounding box: 26×30×22 Å

Foldseek 3Di:
DWFAPDWWFFFQALDPPGDGPDTHGTGDDFAFAAKEFADWDADEDVGGIDRIWTATDPGGTTDPRRDPPVDPDPPHYHDDPVVRD

Secondary structure (DSSP, 8-state):
-EE-SSPEEEESSSSTTS-EEEEEPTT----EEEEEEEEEEE-STT-SEEEEEEEESSS-EEEGGGEE-SSSS-SSPBPP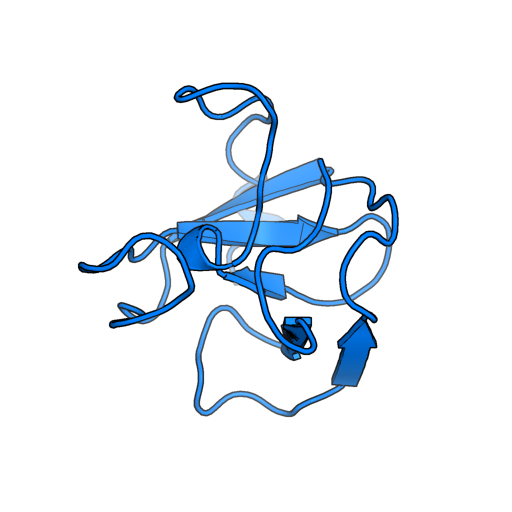TTS--